Protein AF-A0A8S7C272-F1 (afdb_monomer_lite)

Sequence (92 aa):
MCAMDRRERALISQLHFTHSLGEAISFLKYPVCVRFEDGSFIKENNCFEKLIRSSFNSCDEWFDSLKLECKLQLSRAEIESCSSIYGVNCNN

Radius of gyration: 16.39 Å; chains: 1; bounding box: 43×41×41 Å

Structure (mmCIF, N/CA/C/O backbone):
data_AF-A0A8S7C272-F1
#
_entry.id   AF-A0A8S7C272-F1
#
loop_
_atom_site.group_PDB
_atom_site.id
_atom_site.type_symbol
_atom_site.label_atom_id
_atom_site.label_alt_id
_atom_site.label_comp_id
_atom_site.label_asym_id
_atom_site.label_entity_id
_atom_site.label_seq_id
_atom_site.pdbx_PDB_ins_code
_atom_site.Cartn_x
_atom_site.Cartn_y
_atom_site.Cartn_z
_atom_site.occupancy
_atom_site.B_iso_or_equiv
_atom_site.auth_seq_id
_atom_site.auth_comp_id
_atom_site.auth_asym_id
_atom_site.auth_atom_id
_atom_site.pdbx_PDB_model_num
ATOM 1 N N . MET A 1 1 ? 28.428 -21.168 -24.905 1.00 44.84 1 MET A N 1
ATOM 2 C CA . MET A 1 1 ? 27.586 -20.139 -24.259 1.00 44.84 1 MET A CA 1
ATOM 3 C C . MET A 1 1 ? 26.136 -20.500 -24.518 1.00 44.84 1 MET A C 1
ATOM 5 O O . MET A 1 1 ? 25.696 -20.378 -25.654 1.00 44.84 1 MET A O 1
ATOM 9 N N . CYS A 1 2 ? 25.425 -21.024 -23.520 1.00 56.12 2 CYS A N 1
ATOM 10 C CA . CYS A 1 2 ? 23.990 -21.278 -23.644 1.00 56.12 2 CYS A CA 1
ATOM 11 C C . CYS A 1 2 ? 23.274 -19.924 -23.664 1.00 56.12 2 CYS A C 1
ATOM 13 O O . CYS A 1 2 ? 23.448 -19.123 -22.747 1.00 56.12 2 CYS A O 1
ATOM 15 N N . ALA A 1 3 ? 22.542 -19.631 -24.737 1.00 62.56 3 ALA A N 1
ATOM 16 C CA . ALA A 1 3 ? 21.756 -18.411 -24.826 1.00 62.56 3 ALA A CA 1
ATOM 17 C C . ALA A 1 3 ? 20.606 -18.503 -23.815 1.00 62.56 3 ALA A C 1
ATOM 19 O O . ALA A 1 3 ? 19.691 -19.296 -24.007 1.00 62.56 3 ALA A O 1
ATOM 20 N N . MET A 1 4 ? 20.671 -17.719 -22.735 1.00 67.50 4 MET A N 1
ATOM 21 C CA . MET A 1 4 ? 19.552 -17.599 -21.799 1.00 67.50 4 MET A CA 1
ATOM 22 C C . MET A 1 4 ? 18.309 -17.093 -22.533 1.00 67.50 4 MET A C 1
ATOM 24 O O . MET A 1 4 ? 18.361 -16.113 -23.299 1.00 67.50 4 MET A O 1
ATOM 28 N N . ASP A 1 5 ? 17.190 -17.768 -22.285 1.00 72.31 5 ASP A N 1
ATOM 29 C CA . ASP A 1 5 ? 15.908 -17.454 -22.895 1.00 72.31 5 ASP A CA 1
ATOM 30 C C . ASP A 1 5 ? 15.504 -16.007 -22.551 1.00 72.31 5 ASP A C 1
ATOM 32 O O . ASP A 1 5 ? 15.815 -15.466 -21.484 1.00 72.31 5 ASP A O 1
ATOM 36 N N . ARG A 1 6 ? 14.854 -15.308 -23.486 1.00 65.25 6 ARG A N 1
ATOM 37 C CA . ARG A 1 6 ? 14.403 -13.924 -23.255 1.00 65.25 6 ARG A CA 1
ATOM 38 C C . ARG A 1 6 ? 13.368 -13.844 -22.127 1.00 65.25 6 ARG A C 1
ATOM 40 O O . ARG A 1 6 ? 13.357 -12.847 -21.412 1.00 65.25 6 ARG A O 1
ATOM 47 N N . ARG A 1 7 ? 12.544 -14.882 -21.945 1.00 61.53 7 ARG A N 1
ATOM 48 C CA . ARG A 1 7 ? 11.560 -14.980 -20.854 1.00 61.53 7 ARG A CA 1
ATOM 49 C C . ARG A 1 7 ? 12.242 -15.086 -19.497 1.00 61.53 7 ARG A C 1
ATOM 51 O O . ARG A 1 7 ? 11.835 -14.420 -18.554 1.00 61.53 7 ARG A O 1
ATOM 58 N N . GLU A 1 8 ? 13.316 -15.863 -19.424 1.00 59.81 8 GLU A N 1
ATOM 59 C CA . GLU A 1 8 ? 14.103 -16.043 -18.204 1.00 59.81 8 GLU A CA 1
ATOM 60 C C . GLU A 1 8 ? 14.780 -14.730 -17.780 1.00 59.81 8 GLU A C 1
ATOM 62 O O . GLU A 1 8 ? 14.706 -14.334 -16.620 1.00 59.81 8 GLU A O 1
ATOM 67 N N . ARG A 1 9 ? 15.321 -13.967 -18.741 1.00 58.78 9 ARG A N 1
ATOM 68 C CA . ARG A 1 9 ? 15.852 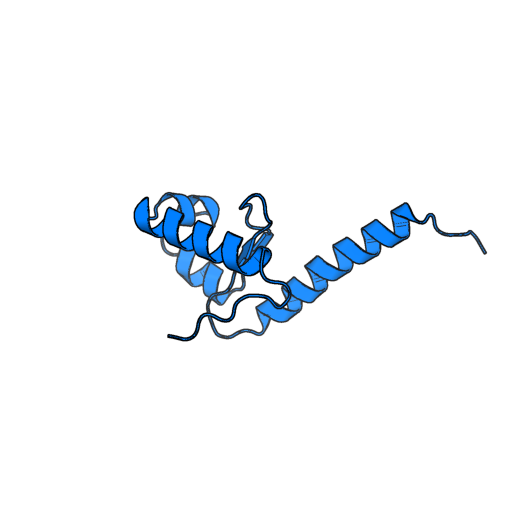-12.616 -18.484 1.00 58.78 9 ARG A CA 1
ATOM 69 C C . ARG A 1 9 ? 14.791 -11.629 -17.991 1.00 58.78 9 ARG A C 1
ATOM 71 O O . ARG A 1 9 ? 15.079 -10.841 -17.094 1.00 58.78 9 ARG A O 1
ATOM 78 N N . ALA A 1 10 ? 13.584 -11.667 -18.556 1.00 60.97 10 ALA A N 1
ATOM 79 C CA . ALA A 1 10 ? 12.488 -10.798 -18.130 1.00 60.97 10 ALA A CA 1
ATOM 80 C C . ALA A 1 10 ? 12.040 -11.106 -16.690 1.00 60.97 10 ALA A C 1
ATOM 82 O O . ALA A 1 10 ? 11.899 -10.184 -15.890 1.00 60.97 10 ALA A O 1
ATOM 83 N N . LEU A 1 11 ? 11.907 -12.389 -16.337 1.00 58.66 11 LEU A N 1
ATOM 84 C CA . LEU A 1 11 ? 11.562 -12.825 -14.979 1.00 58.66 11 LEU A CA 1
ATOM 85 C C . LEU A 1 11 ? 12.624 -12.411 -13.953 1.00 58.66 11 LEU A C 1
ATOM 87 O O . LEU A 1 11 ? 12.287 -11.859 -12.908 1.00 58.66 11 LEU 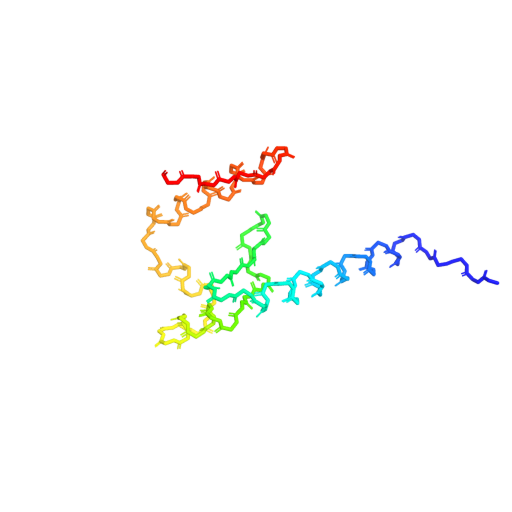A O 1
ATOM 91 N N . ILE A 1 12 ? 13.909 -12.606 -14.270 1.00 61.56 12 ILE A N 1
ATOM 92 C CA . ILE A 1 12 ? 15.019 -12.177 -13.405 1.00 61.56 12 ILE A CA 1
ATOM 93 C C . ILE A 1 12 ? 14.984 -10.657 -13.201 1.00 61.56 12 ILE A C 1
ATOM 95 O O . ILE A 1 12 ? 15.124 -10.184 -12.077 1.00 61.56 12 ILE A O 1
ATOM 99 N N . SER A 1 13 ? 14.743 -9.887 -14.264 1.00 61.12 13 SER A N 1
ATOM 100 C CA . SER A 1 13 ? 14.642 -8.426 -14.184 1.00 61.12 13 SER A CA 1
ATOM 101 C C . SER A 1 13 ? 13.465 -7.956 -13.322 1.00 61.12 13 SER A C 1
ATOM 103 O O . SER A 1 13 ? 13.602 -6.977 -12.592 1.00 61.12 13 SER A O 1
ATOM 105 N N . GLN A 1 14 ? 12.314 -8.628 -13.395 1.00 62.28 14 GLN A N 1
ATOM 106 C CA . GLN A 1 14 ? 11.129 -8.293 -12.598 1.00 62.28 14 GLN A CA 1
ATOM 107 C C . GLN A 1 14 ? 11.324 -8.622 -11.113 1.00 62.28 14 GLN A C 1
ATOM 109 O O . GLN A 1 14 ? 10.992 -7.808 -10.253 1.00 62.28 14 GLN A O 1
ATOM 114 N N . LEU A 1 15 ? 11.920 -9.778 -10.809 1.00 64.94 15 LEU A N 1
ATOM 115 C CA . LEU A 1 15 ? 12.274 -10.170 -9.441 1.00 64.94 15 LEU A CA 1
ATOM 116 C C . LEU A 1 15 ? 13.343 -9.247 -8.842 1.00 64.94 15 LEU A C 1
ATOM 118 O O . LEU A 1 15 ? 13.290 -8.904 -7.663 1.00 64.94 15 LEU A O 1
ATOM 122 N N . HIS A 1 16 ? 14.298 -8.804 -9.660 1.00 68.62 16 HIS A N 1
ATOM 123 C CA . HIS A 1 16 ? 15.304 -7.841 -9.227 1.00 68.62 16 HIS A CA 1
ATOM 124 C C . HIS A 1 16 ? 14.671 -6.487 -8.888 1.00 68.62 16 HIS A C 1
ATOM 126 O O . HIS A 1 16 ? 15.054 -5.863 -7.903 1.00 68.62 16 HIS A O 1
ATOM 132 N N . PHE A 1 17 ? 13.674 -6.038 -9.656 1.00 71.75 17 PHE A N 1
ATOM 133 C CA . PHE A 1 17 ? 12.973 -4.787 -9.372 1.00 71.75 17 PHE A CA 1
ATOM 134 C C . PHE A 1 17 ? 12.249 -4.820 -8.020 1.00 71.75 17 PHE A C 1
ATOM 136 O O . PHE A 1 17 ? 12.430 -3.907 -7.218 1.00 71.75 17 PHE A O 1
ATOM 143 N N . THR A 1 18 ? 11.485 -5.875 -7.722 1.00 69.19 18 THR A N 1
ATOM 144 C CA . THR A 1 18 ? 10.779 -5.991 -6.432 1.00 69.19 18 THR A CA 1
ATOM 145 C C . THR A 1 18 ? 11.742 -6.125 -5.252 1.00 69.19 18 THR A C 1
ATOM 147 O O . THR A 1 18 ? 11.482 -5.576 -4.176 1.00 69.19 18 THR A O 1
ATOM 150 N N . HIS A 1 19 ? 12.887 -6.786 -5.449 1.00 76.06 19 HIS A N 1
ATOM 151 C CA . HIS A 1 19 ? 13.951 -6.848 -4.450 1.00 76.06 19 HIS A CA 1
ATOM 152 C C . HIS A 1 19 ? 14.570 -5.467 -4.187 1.00 76.06 19 HIS A C 1
ATOM 154 O O . HIS A 1 19 ? 14.536 -4.994 -3.051 1.00 76.06 19 HIS A O 1
ATOM 160 N N . SER A 1 20 ? 15.061 -4.789 -5.231 1.00 81.75 20 SER A N 1
ATOM 161 C CA . SER A 1 20 ? 15.693 -3.467 -5.122 1.00 81.75 20 SER A CA 1
ATOM 162 C C . SER A 1 20 ? 14.736 -2.393 -4.606 1.00 81.75 20 SER A C 1
ATOM 164 O O . SER A 1 20 ? 15.134 -1.556 -3.800 1.00 81.75 20 SER A O 1
ATOM 166 N N . LEU A 1 21 ? 13.466 -2.421 -5.019 1.00 85.38 21 LEU A N 1
ATOM 167 C CA . LEU A 1 21 ? 12.442 -1.516 -4.495 1.00 85.38 21 LEU A CA 1
ATOM 168 C C . LEU A 1 21 ? 12.186 -1.780 -3.009 1.00 85.38 21 LEU A C 1
ATOM 170 O O . LEU A 1 21 ? 12.087 -0.845 -2.219 1.00 85.38 21 LEU A O 1
ATOM 174 N N . GLY A 1 22 ? 12.132 -3.054 -2.617 1.00 86.12 22 GLY A N 1
ATOM 175 C CA . GLY A 1 22 ? 12.015 -3.454 -1.222 1.00 86.12 22 GLY A CA 1
ATOM 176 C C . GLY A 1 22 ? 13.161 -2.946 -0.347 1.00 86.12 22 GLY A C 1
ATOM 177 O O . GLY A 1 22 ? 12.916 -2.457 0.753 1.00 86.12 22 GLY A O 1
ATOM 178 N N . GLU A 1 23 ? 14.397 -3.027 -0.838 1.00 88.12 23 GLU A N 1
ATOM 179 C CA . GLU A 1 23 ? 15.558 -2.435 -0.166 1.00 88.12 23 GLU A CA 1
ATOM 180 C C . GLU A 1 23 ? 15.436 -0.911 -0.103 1.00 88.12 23 GLU A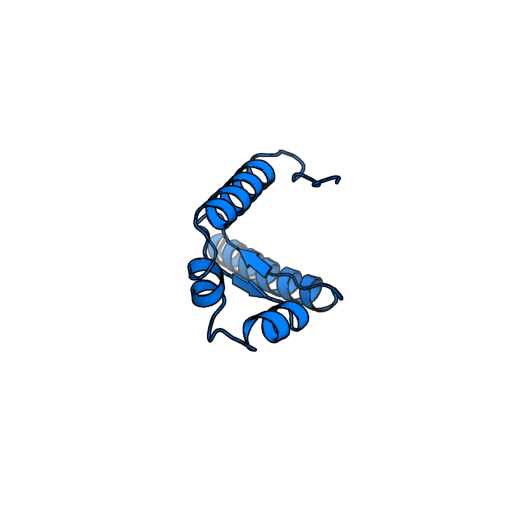 C 1
ATOM 182 O O . GLU A 1 23 ? 15.587 -0.333 0.971 1.00 88.12 23 GLU A O 1
ATOM 187 N N . ALA A 1 24 ? 15.079 -0.253 -1.208 1.00 89.19 24 ALA A N 1
ATOM 188 C CA . ALA A 1 24 ? 14.939 1.199 -1.257 1.00 89.19 24 ALA A CA 1
ATOM 189 C C . ALA A 1 24 ? 13.933 1.730 -0.220 1.00 89.19 24 ALA A C 1
ATOM 191 O O . ALA A 1 24 ? 14.254 2.656 0.528 1.00 89.19 24 ALA A O 1
ATOM 192 N N . ILE A 1 25 ? 12.744 1.121 -0.111 1.00 94.25 25 ILE A N 1
ATOM 193 C CA . ILE A 1 25 ? 11.730 1.572 0.857 1.00 94.25 25 ILE A CA 1
ATOM 194 C C . ILE A 1 25 ? 12.100 1.244 2.309 1.00 94.25 25 ILE A C 1
ATOM 196 O O . ILE A 1 25 ? 11.618 1.909 3.230 1.00 94.25 25 ILE A O 1
ATOM 200 N N . SER A 1 26 ? 12.963 0.248 2.536 1.00 93.56 26 SER A N 1
ATOM 201 C CA . SER A 1 26 ? 13.381 -0.160 3.883 1.00 93.56 26 SER A CA 1
ATOM 202 C C . SER A 1 26 ? 14.205 0.912 4.606 1.00 93.56 26 SER A C 1
ATOM 204 O O . SER A 1 26 ? 14.172 0.985 5.834 1.00 93.56 26 SER A O 1
ATOM 206 N N . PHE A 1 27 ? 14.889 1.785 3.856 1.00 91.94 27 PHE A N 1
ATOM 207 C CA . PHE A 1 27 ? 15.674 2.897 4.401 1.00 91.94 27 PHE A CA 1
ATOM 208 C C . PHE A 1 27 ? 14.835 4.146 4.714 1.00 91.94 27 PHE A C 1
ATOM 210 O O . PHE A 1 27 ? 15.332 5.083 5.347 1.00 91.94 27 PHE A O 1
ATOM 217 N N . LEU A 1 28 ? 13.574 4.194 4.273 1.00 93.56 28 LEU A N 1
ATOM 218 C CA . LEU A 1 28 ? 12.704 5.344 4.497 1.00 93.56 28 LEU A CA 1
ATOM 219 C C . LEU A 1 28 ? 12.234 5.388 5.954 1.00 93.56 28 LEU A C 1
ATOM 221 O O . LEU A 1 28 ? 11.795 4.392 6.521 1.00 93.56 28 LEU A O 1
ATOM 225 N N . LYS A 1 29 ? 12.302 6.579 6.557 1.00 94.25 29 LYS A N 1
ATOM 226 C CA . LYS A 1 29 ? 11.924 6.809 7.964 1.00 94.25 29 LYS A CA 1
ATOM 227 C C . LYS A 1 29 ? 10.414 6.921 8.190 1.00 94.25 29 LYS A C 1
ATOM 229 O O . LYS A 1 29 ? 9.968 6.902 9.334 1.00 94.25 29 LYS A O 1
ATOM 234 N N . TYR A 1 30 ? 9.645 7.085 7.118 1.00 94.44 30 TYR A N 1
ATOM 235 C CA . TYR A 1 30 ? 8.194 7.242 7.160 1.00 94.44 30 TYR A CA 1
ATOM 236 C C . TYR A 1 30 ? 7.501 5.918 6.814 1.00 94.44 30 TYR A C 1
ATOM 238 O O . TYR A 1 30 ? 8.105 5.103 6.116 1.00 94.44 30 TYR A O 1
ATOM 246 N N . PRO A 1 31 ? 6.260 5.681 7.275 1.00 95.19 31 PRO A N 1
ATOM 247 C CA . PRO A 1 31 ? 5.465 4.530 6.854 1.00 95.19 31 PRO A CA 1
ATOM 248 C C . PRO A 1 31 ? 5.282 4.510 5.334 1.00 95.19 31 PRO A C 1
ATOM 250 O O . PRO A 1 31 ? 4.746 5.460 4.767 1.00 95.19 31 PRO A O 1
ATOM 253 N N . VAL A 1 32 ? 5.723 3.435 4.682 1.00 95.25 32 VAL A N 1
ATOM 254 C CA . VAL A 1 32 ? 5.594 3.246 3.233 1.00 95.25 32 VAL A CA 1
ATOM 255 C C . VAL A 1 32 ? 5.116 1.833 2.932 1.00 95.25 32 VAL A C 1
ATOM 257 O O . VAL A 1 32 ? 5.601 0.865 3.519 1.00 95.25 32 VAL A O 1
ATOM 260 N N . CYS A 1 33 ? 4.202 1.734 1.971 1.00 94.44 33 CYS A N 1
ATOM 261 C CA . CYS A 1 33 ? 3.803 0.488 1.336 1.00 94.44 33 CYS A CA 1
ATOM 262 C C . CYS A 1 33 ? 3.841 0.641 -0.190 1.00 94.44 33 CYS A C 1
ATOM 264 O O . CYS A 1 33 ? 3.853 1.752 -0.719 1.00 94.44 33 CYS A O 1
ATOM 266 N N . VAL A 1 34 ? 3.895 -0.489 -0.882 1.00 92.12 34 VAL A N 1
ATOM 267 C CA . VAL A 1 34 ? 3.903 -0.609 -2.335 1.00 92.12 34 VAL A CA 1
ATOM 268 C C . VAL A 1 34 ? 2.764 -1.536 -2.716 1.00 92.12 34 VAL A C 1
ATOM 270 O O . VAL A 1 34 ? 2.636 -2.629 -2.155 1.00 92.12 34 VAL A O 1
ATOM 273 N N . ARG A 1 35 ? 1.959 -1.101 -3.682 1.00 92.00 35 ARG A N 1
ATOM 274 C CA . ARG A 1 35 ? 0.834 -1.860 -4.219 1.00 92.00 35 ARG A CA 1
ATOM 275 C C . ARG A 1 35 ? 0.975 -2.042 -5.726 1.00 92.00 35 ARG A C 1
ATOM 277 O O . ARG A 1 35 ? 1.615 -1.220 -6.382 1.00 92.00 35 ARG A O 1
ATOM 284 N N . PHE A 1 36 ? 0.407 -3.121 -6.256 1.00 87.94 36 PHE A N 1
ATOM 285 C CA . PHE A 1 36 ? 0.251 -3.306 -7.699 1.00 87.94 36 PHE A CA 1
ATOM 286 C C . PHE A 1 36 ? -0.959 -2.523 -8.216 1.00 87.94 36 PHE A C 1
ATOM 288 O O . PHE A 1 36 ? -1.800 -2.063 -7.447 1.00 87.94 36 PHE A O 1
ATOM 295 N N . GLU A 1 37 ? -1.055 -2.400 -9.542 1.00 84.38 37 GLU A N 1
ATOM 296 C CA . GLU A 1 37 ? -2.176 -1.742 -10.229 1.00 84.38 37 GLU A CA 1
ATOM 297 C C . GLU A 1 37 ? -3.537 -2.390 -9.926 1.00 84.38 37 GLU A C 1
ATOM 299 O O . GLU A 1 37 ? -4.565 -1.723 -9.992 1.00 84.38 37 GLU A O 1
ATOM 304 N N . ASP A 1 38 ? -3.554 -3.675 -9.560 1.00 88.56 38 ASP A N 1
ATOM 305 C CA . ASP A 1 38 ? -4.760 -4.387 -9.122 1.00 88.56 38 ASP A CA 1
ATOM 306 C C . ASP A 1 38 ? -5.157 -4.086 -7.663 1.00 88.56 38 ASP A C 1
ATOM 308 O O . ASP A 1 38 ? -6.158 -4.602 -7.167 1.00 88.56 38 ASP A O 1
ATOM 312 N N . GLY A 1 39 ? -4.381 -3.248 -6.971 1.00 89.31 39 GLY A N 1
ATOM 313 C CA . GLY A 1 39 ? -4.585 -2.870 -5.580 1.00 89.31 39 GLY A CA 1
ATOM 314 C C . GLY A 1 39 ? -3.992 -3.847 -4.563 1.00 89.31 39 GLY A C 1
ATOM 315 O O . GLY A 1 39 ? -4.112 -3.594 -3.363 1.00 89.31 39 GLY A O 1
ATOM 316 N N . SER A 1 40 ? -3.336 -4.932 -4.979 1.00 91.75 40 SER A N 1
ATOM 317 C CA . SER A 1 40 ? -2.703 -5.867 -4.041 1.00 91.75 40 SER A CA 1
ATOM 318 C C . SER A 1 40 ? -1.473 -5.252 -3.367 1.00 91.75 40 SER A C 1
ATOM 320 O O . SER A 1 40 ? -0.685 -4.552 -4.005 1.00 91.75 40 SER A O 1
ATOM 322 N N . PHE A 1 41 ? -1.289 -5.498 -2.066 1.00 92.75 41 PHE A N 1
ATOM 323 C CA . PHE A 1 41 ? -0.078 -5.093 -1.345 1.00 92.75 41 PHE A CA 1
ATOM 324 C C . PHE A 1 41 ? 1.085 -6.032 -1.676 1.00 92.75 41 PHE A C 1
ATOM 326 O O . PHE A 1 41 ? 0.971 -7.250 -1.572 1.00 92.75 41 PHE A O 1
ATOM 333 N N . ILE A 1 42 ? 2.222 -5.452 -2.056 1.00 90.88 42 ILE A N 1
ATOM 334 C CA . ILE A 1 42 ? 3.429 -6.190 -2.454 1.00 90.88 42 ILE A CA 1
ATOM 335 C C . ILE A 1 42 ? 4.466 -6.161 -1.341 1.00 90.88 42 ILE A C 1
ATOM 337 O O . ILE A 1 42 ? 5.164 -7.148 -1.097 1.00 90.88 42 ILE A O 1
ATOM 341 N N . LYS A 1 43 ? 4.644 -4.982 -0.737 1.00 92.31 43 LYS A N 1
ATOM 342 C CA . LYS A 1 43 ? 5.689 -4.750 0.252 1.00 92.31 43 LYS A CA 1
ATOM 343 C C . LYS A 1 43 ? 5.391 -3.537 1.111 1.00 92.31 43 LYS A C 1
ATOM 345 O O . LYS A 1 43 ? 4.912 -2.521 0.620 1.00 92.31 43 LYS A O 1
ATOM 350 N N . GLU A 1 44 ? 5.796 -3.607 2.360 1.00 94.31 44 GLU A N 1
ATOM 351 C CA . GLU A 1 44 ? 5.762 -2.522 3.323 1.00 94.31 44 GLU A CA 1
ATOM 352 C C . GLU A 1 44 ? 7.114 -2.400 4.023 1.00 94.31 44 GLU A C 1
ATOM 354 O O . GLU A 1 44 ? 7.908 -3.344 4.062 1.00 94.31 44 GLU A O 1
ATOM 359 N N . ASN A 1 45 ? 7.409 -1.216 4.554 1.00 95.81 45 ASN A N 1
ATOM 360 C CA . ASN A 1 45 ? 8.581 -1.036 5.399 1.00 95.81 45 ASN A CA 1
ATOM 361 C C . ASN A 1 45 ? 8.247 -1.244 6.883 1.00 95.81 45 ASN A C 1
ATOM 363 O O . ASN A 1 45 ? 7.093 -1.193 7.306 1.00 95.81 45 ASN A O 1
ATOM 367 N N . ASN A 1 46 ? 9.289 -1.411 7.699 1.00 95.12 46 ASN A N 1
ATOM 368 C CA . ASN A 1 46 ? 9.152 -1.675 9.136 1.00 95.12 46 ASN A CA 1
ATOM 369 C C . ASN A 1 46 ? 8.351 -0.589 9.878 1.00 95.12 46 ASN A C 1
ATOM 371 O O . ASN A 1 46 ? 7.722 -0.865 10.898 1.00 95.12 46 ASN A O 1
ATOM 375 N N . CYS A 1 47 ? 8.403 0.664 9.412 1.00 95.75 47 CYS A N 1
ATOM 376 C CA . CYS A 1 47 ? 7.635 1.763 9.994 1.00 95.75 47 CYS A CA 1
ATOM 377 C C . CYS A 1 47 ? 6.132 1.584 9.753 1.00 95.75 47 CYS A C 1
ATOM 379 O O . CYS A 1 47 ? 5.342 1.777 10.675 1.00 95.75 47 CYS A O 1
ATOM 381 N N . PHE A 1 48 ? 5.750 1.194 8.536 1.00 96.25 48 PHE A N 1
ATOM 382 C CA . PHE A 1 48 ? 4.368 0.903 8.178 1.00 96.25 48 PHE A CA 1
ATOM 383 C C . PHE A 1 48 ? 3.853 -0.343 8.890 1.00 96.25 48 PHE A C 1
ATOM 385 O O . PHE A 1 48 ? 2.799 -0.285 9.516 1.00 96.25 48 PHE A O 1
ATOM 392 N N . GLU A 1 49 ? 4.629 -1.428 8.886 1.00 95.00 49 GLU A N 1
ATOM 393 C CA . GLU A 1 49 ? 4.271 -2.662 9.587 1.00 95.00 49 GLU A CA 1
ATOM 394 C C . GLU A 1 49 ? 3.971 -2.387 11.068 1.00 95.00 49 GLU A C 1
ATOM 396 O O . GLU A 1 49 ? 2.905 -2.743 11.565 1.00 95.00 49 GLU A O 1
ATOM 401 N N . LYS A 1 50 ? 4.861 -1.680 11.776 1.00 94.62 50 LYS A N 1
ATOM 402 C CA . LYS A 1 50 ? 4.653 -1.328 13.192 1.00 94.62 50 LYS A CA 1
ATOM 403 C C . LYS A 1 50 ? 3.403 -0.484 13.422 1.00 94.62 50 LYS A C 1
ATOM 405 O O . LYS A 1 50 ? 2.752 -0.646 14.452 1.00 94.62 50 LYS A O 1
ATOM 410 N N . LEU A 1 51 ? 3.086 0.415 12.490 1.00 93.94 51 LEU A N 1
ATOM 411 C CA . LEU A 1 51 ? 1.896 1.255 12.572 1.00 93.94 51 LEU A CA 1
ATOM 412 C C . LEU A 1 51 ? 0.628 0.391 12.533 1.00 93.94 51 LEU A C 1
ATOM 414 O O . LEU A 1 51 ? -0.231 0.522 13.407 1.00 93.94 51 LEU A O 1
ATOM 418 N N . ILE A 1 52 ? 0.536 -0.528 11.567 1.00 94.75 52 ILE A N 1
ATOM 419 C CA . ILE A 1 52 ? -0.680 -1.322 11.349 1.00 94.75 52 ILE A CA 1
ATOM 420 C C . ILE A 1 52 ? -0.804 -2.518 12.302 1.00 94.75 52 ILE A C 1
ATOM 422 O O . ILE A 1 52 ? -1.902 -2.796 12.780 1.00 94.75 52 ILE A O 1
ATOM 426 N N . ARG A 1 53 ? 0.307 -3.183 12.657 1.00 90.69 53 ARG A N 1
ATOM 427 C CA . ARG A 1 53 ? 0.321 -4.401 13.496 1.00 90.69 53 ARG A CA 1
ATOM 4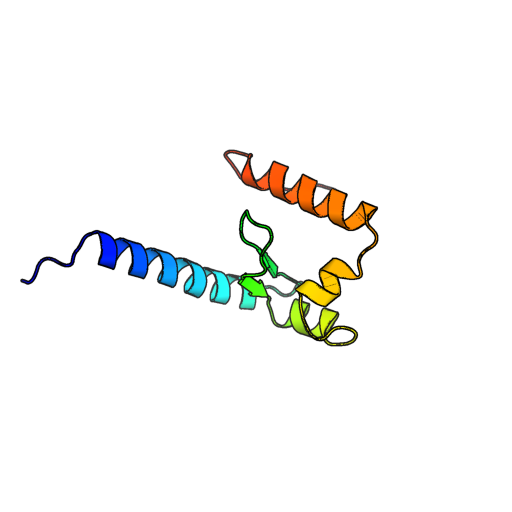28 C C . ARG A 1 53 ? -0.187 -4.177 14.914 1.00 90.69 53 ARG A C 1
ATOM 430 O O . ARG A 1 53 ? -0.508 -5.135 15.606 1.00 90.69 53 ARG A O 1
ATOM 437 N N . SER A 1 54 ? -0.272 -2.919 15.341 1.00 89.62 54 SER A N 1
ATOM 438 C CA . SER A 1 54 ? -0.906 -2.548 16.605 1.00 89.62 54 SER A CA 1
ATOM 439 C C . SER A 1 54 ? -2.390 -2.930 16.665 1.00 89.62 54 SER A C 1
ATOM 441 O O . SER A 1 54 ? -2.908 -3.158 17.754 1.00 89.62 54 SER A O 1
ATOM 443 N N . SER A 1 55 ? -3.066 -2.976 15.511 1.00 94.81 55 SER A N 1
ATOM 444 C CA . SER A 1 55 ? -4.527 -3.100 15.419 1.00 94.81 55 SER A CA 1
ATOM 445 C C . SER A 1 55 ? -5.003 -4.112 14.370 1.00 94.81 55 SER A C 1
ATOM 447 O O . SER A 1 55 ? -6.158 -4.520 14.426 1.00 94.81 55 SER A O 1
ATOM 449 N N . PHE A 1 56 ? -4.143 -4.524 13.432 1.00 96.56 56 PHE A N 1
ATOM 450 C CA . PHE A 1 56 ? -4.510 -5.357 12.282 1.00 96.56 56 PHE A CA 1
ATOM 451 C C . PHE A 1 56 ? -3.467 -6.450 12.019 1.00 96.56 56 PHE A C 1
ATOM 453 O O . PHE A 1 56 ? -2.271 -6.263 12.252 1.00 96.56 56 PHE A O 1
ATOM 460 N N . ASN A 1 57 ? -3.899 -7.595 11.487 1.00 93.94 57 ASN A N 1
ATOM 461 C CA . ASN A 1 57 ? -3.029 -8.735 11.184 1.00 93.94 57 ASN A CA 1
ATOM 462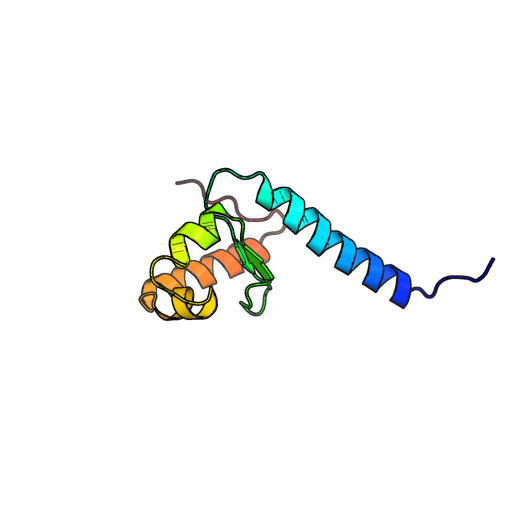 C C . ASN A 1 57 ? -2.449 -8.698 9.764 1.00 93.94 57 ASN A C 1
ATOM 464 O O . ASN A 1 57 ? -1.573 -9.504 9.443 1.00 93.94 57 ASN A O 1
ATOM 468 N N . SER A 1 58 ? -2.925 -7.801 8.904 1.00 93.31 58 SER A N 1
ATOM 469 C CA . SER A 1 58 ? -2.447 -7.652 7.527 1.00 93.31 58 SER A CA 1
ATOM 470 C C . SER A 1 58 ? -2.699 -6.241 6.989 1.00 93.31 58 SER A C 1
ATOM 472 O O . SER A 1 58 ? -3.514 -5.494 7.538 1.00 93.31 58 SER A O 1
ATOM 474 N N . CYS A 1 59 ? -2.004 -5.888 5.905 1.00 95.00 59 CYS A N 1
ATOM 475 C CA . CYS A 1 59 ? -2.243 -4.649 5.162 1.00 95.00 59 CYS A CA 1
ATOM 476 C C . CYS A 1 59 ? -3.657 -4.609 4.567 1.00 95.00 59 CYS A C 1
ATOM 478 O O . CYS A 1 59 ? -4.296 -3.561 4.616 1.00 95.00 59 CYS A O 1
ATOM 480 N N . ASP A 1 60 ? -4.164 -5.740 4.071 1.00 94.50 60 ASP A N 1
ATOM 481 C CA . ASP A 1 60 ? -5.519 -5.839 3.522 1.00 94.50 60 ASP A CA 1
ATOM 482 C C . ASP A 1 60 ? -6.578 -5.574 4.596 1.00 94.50 60 ASP A C 1
ATOM 484 O O . ASP A 1 60 ? -7.454 -4.738 4.401 1.00 94.50 60 ASP A O 1
ATOM 488 N N . GLU A 1 61 ? -6.442 -6.188 5.776 1.00 95.81 61 GLU A N 1
ATOM 489 C CA . GLU A 1 61 ? -7.353 -5.955 6.905 1.00 95.81 61 GLU A CA 1
ATOM 490 C C . GLU A 1 61 ? -7.344 -4.483 7.350 1.00 95.81 61 GLU A C 1
ATOM 492 O O . GLU A 1 61 ? -8.400 -3.891 7.591 1.00 95.81 61 GLU A O 1
ATOM 497 N N . TRP A 1 62 ? -6.158 -3.864 7.409 1.00 95.88 62 TRP A N 1
ATOM 498 C CA . TRP A 1 62 ? -6.036 -2.432 7.676 1.00 95.88 62 TRP A CA 1
ATOM 499 C C . TRP A 1 62 ? -6.752 -1.600 6.607 1.00 95.88 62 TRP A C 1
ATOM 501 O O . TRP A 1 62 ? -7.557 -0.732 6.952 1.00 95.88 62 TRP A O 1
ATOM 511 N N . PHE A 1 63 ? -6.493 -1.863 5.326 1.00 95.31 63 PHE A N 1
ATOM 512 C CA . PHE A 1 63 ? -7.083 -1.102 4.229 1.00 95.31 63 PHE A CA 1
ATOM 513 C C . PHE A 1 63 ? -8.606 -1.251 4.214 1.00 95.31 63 PHE A C 1
ATOM 515 O O . PHE A 1 63 ? -9.322 -0.257 4.097 1.00 95.31 63 PHE A O 1
ATOM 522 N N . ASP A 1 64 ? -9.120 -2.460 4.431 1.00 95.25 64 ASP A N 1
ATOM 523 C CA . ASP A 1 64 ? -10.552 -2.739 4.474 1.00 95.25 64 ASP A CA 1
ATOM 524 C C . ASP A 1 64 ? -11.267 -2.039 5.627 1.00 95.25 64 ASP A C 1
ATOM 526 O O . ASP A 1 64 ? -12.406 -1.592 5.442 1.00 95.25 64 ASP A O 1
ATOM 530 N N . SER A 1 65 ? -10.586 -1.867 6.765 1.00 96.06 65 SER A N 1
ATOM 531 C CA . SER A 1 65 ? -11.102 -1.141 7.930 1.00 96.06 65 SER A CA 1
ATOM 532 C C . SER A 1 65 ? -11.298 0.362 7.689 1.00 96.06 65 SER A C 1
ATOM 534 O O . SER A 1 65 ? -12.032 1.022 8.433 1.00 96.06 65 SER A O 1
ATOM 536 N N . LEU A 1 66 ? -10.664 0.927 6.653 1.00 95.69 66 LEU A N 1
ATOM 537 C CA . LEU A 1 66 ? -10.809 2.339 6.319 1.00 95.69 66 LEU A CA 1
ATOM 538 C C . LEU A 1 66 ? -12.249 2.651 5.899 1.00 95.69 66 LEU A C 1
ATOM 540 O O . LEU A 1 66 ? -12.931 1.870 5.225 1.00 95.69 66 LEU A O 1
ATOM 544 N N . LYS A 1 67 ? -12.701 3.864 6.237 1.00 97.69 67 LYS A N 1
ATOM 545 C CA . LYS A 1 67 ? -13.965 4.399 5.717 1.00 97.69 67 LYS A CA 1
ATOM 546 C C . LYS A 1 67 ? -13.945 4.364 4.189 1.00 97.69 67 LYS A C 1
ATOM 548 O O . LYS A 1 67 ? -12.919 4.652 3.575 1.00 97.69 67 LYS A O 1
ATOM 553 N N . LEU A 1 68 ? -15.100 4.075 3.586 1.00 96.19 68 LEU A N 1
ATOM 554 C CA . LEU A 1 68 ? -15.248 3.982 2.130 1.00 96.19 68 LEU A CA 1
ATOM 555 C C . LEU A 1 68 ? -14.690 5.215 1.401 1.00 96.19 68 LEU A C 1
ATOM 557 O O . LEU A 1 68 ? -13.958 5.061 0.432 1.00 96.19 68 LEU A O 1
ATOM 561 N N . GLU A 1 69 ? -14.967 6.415 1.916 1.00 97.19 69 GLU A N 1
ATOM 562 C CA . GLU A 1 69 ? -14.454 7.680 1.372 1.00 97.19 69 GLU A CA 1
ATOM 563 C C . GLU A 1 69 ? -12.919 7.692 1.272 1.00 97.19 69 GLU A C 1
ATOM 565 O O . GLU A 1 69 ? -12.364 8.030 0.232 1.00 97.19 69 GLU A O 1
ATOM 570 N N . CYS A 1 70 ? -12.222 7.257 2.328 1.00 96.19 70 CYS A N 1
ATOM 571 C CA . CYS A 1 70 ? -10.760 7.213 2.350 1.00 96.19 70 CYS A CA 1
ATOM 572 C C . CYS A 1 70 ? -10.215 6.208 1.333 1.00 96.19 70 CYS A C 1
ATOM 574 O O . CYS A 1 70 ? -9.243 6.507 0.644 1.00 96.19 70 CYS A O 1
ATOM 576 N N . LYS A 1 71 ? -10.856 5.038 1.202 1.00 94.75 71 LYS A N 1
ATOM 577 C CA . LYS A 1 71 ? -10.470 4.038 0.195 1.00 94.75 71 LYS A CA 1
ATOM 578 C C . LYS A 1 71 ? -10.596 4.601 -1.217 1.00 94.75 71 LYS A C 1
ATOM 580 O O . LYS A 1 71 ? -9.661 4.485 -1.999 1.00 94.75 71 LYS A O 1
ATOM 585 N N . LEU A 1 72 ? -11.713 5.266 -1.519 1.00 94.56 72 LEU A N 1
ATOM 586 C CA . LEU A 1 72 ? -11.944 5.884 -2.826 1.00 94.56 72 LEU A CA 1
ATOM 587 C C . LEU A 1 72 ? -10.933 6.996 -3.127 1.00 94.56 72 LEU A C 1
ATOM 589 O O . LEU A 1 72 ? -10.439 7.075 -4.249 1.00 94.56 72 LEU A O 1
ATOM 593 N N . GLN A 1 73 ? -10.597 7.828 -2.139 1.00 95.00 73 GLN A N 1
ATOM 594 C CA . GLN A 1 73 ? -9.587 8.878 -2.293 1.00 95.00 73 GLN A CA 1
ATOM 595 C C . GLN A 1 73 ? -8.196 8.301 -2.575 1.00 95.00 73 GLN A C 1
ATOM 597 O O . GLN A 1 73 ? -7.531 8.762 -3.501 1.00 95.00 73 GLN A O 1
ATOM 602 N N . LEU A 1 74 ? -7.781 7.275 -1.825 1.00 93.12 74 LEU A N 1
ATOM 603 C CA . LEU A 1 74 ? -6.503 6.594 -2.046 1.00 93.12 74 LEU A CA 1
ATOM 604 C C . LEU A 1 74 ? -6.456 5.943 -3.429 1.00 93.12 74 LEU A C 1
ATOM 606 O O . LEU A 1 74 ? -5.532 6.216 -4.186 1.00 93.12 74 LEU A O 1
ATOM 610 N N . SER A 1 75 ? -7.481 5.175 -3.804 1.00 91.25 75 SER A N 1
ATOM 611 C CA . SER A 1 75 ? -7.532 4.523 -5.117 1.00 91.25 75 SER A CA 1
ATOM 612 C C . SER A 1 75 ? -7.561 5.520 -6.271 1.00 91.25 75 SER A C 1
ATOM 614 O O . SER A 1 75 ? -6.923 5.298 -7.296 1.00 91.25 75 SER A O 1
ATOM 616 N N . ARG A 1 76 ? -8.255 6.652 -6.116 1.00 91.31 76 ARG A N 1
ATOM 617 C CA . ARG A 1 76 ? -8.230 7.717 -7.120 1.00 91.31 76 ARG A CA 1
ATOM 618 C C . ARG A 1 76 ? -6.831 8.315 -7.269 1.00 91.31 76 ARG A C 1
ATOM 620 O O . ARG A 1 76 ? -6.368 8.461 -8.396 1.00 91.31 76 ARG A O 1
ATOM 627 N N . ALA A 1 77 ? -6.163 8.626 -6.159 1.00 89.81 77 ALA A N 1
ATOM 628 C CA . ALA A 1 77 ? -4.804 9.161 -6.178 1.00 89.81 77 ALA A CA 1
ATOM 629 C C . ALA A 1 77 ? -3.798 8.158 -6.773 1.00 89.81 77 ALA A C 1
ATOM 631 O O . ALA A 1 77 ? -2.917 8.551 -7.536 1.00 89.81 77 ALA A O 1
ATOM 632 N N . GLU A 1 78 ? -3.954 6.864 -6.478 1.00 90.00 78 GLU A N 1
ATOM 633 C CA . GLU A 1 78 ? -3.170 5.780 -7.082 1.00 90.00 78 GLU A CA 1
ATOM 634 C C . GLU A 1 78 ? -3.351 5.756 -8.608 1.00 90.00 78 GLU A C 1
ATOM 636 O O . GLU A 1 78 ? -2.363 5.826 -9.338 1.00 90.00 78 GLU A O 1
ATOM 641 N N . ILE A 1 79 ? -4.597 5.754 -9.101 1.00 88.44 79 ILE A N 1
ATOM 642 C CA . ILE A 1 79 ? -4.904 5.756 -10.544 1.00 88.44 79 ILE A CA 1
ATOM 643 C C . ILE A 1 79 ? -4.330 6.998 -11.234 1.00 88.44 79 ILE A C 1
ATOM 645 O O . ILE A 1 79 ? -3.722 6.885 -12.300 1.00 88.44 79 ILE A O 1
ATOM 649 N N . GLU A 1 80 ? -4.509 8.180 -10.642 1.00 88.44 80 GLU A N 1
ATOM 650 C CA . GLU A 1 80 ? -3.980 9.438 -11.180 1.00 88.44 80 GLU A CA 1
ATOM 651 C C . GLU A 1 80 ? -2.441 9.421 -11.227 1.00 88.44 80 GLU A C 1
ATOM 653 O O . GLU A 1 80 ? -1.853 9.845 -12.224 1.00 88.44 80 GLU A O 1
ATOM 658 N N . SER A 1 81 ? -1.785 8.863 -10.202 1.00 84.56 81 SER A N 1
ATOM 659 C CA . SER A 1 81 ? -0.326 8.718 -10.156 1.00 84.56 81 SER A CA 1
ATOM 660 C C . SER A 1 81 ? 0.204 7.742 -11.206 1.00 84.56 81 SER A C 1
ATOM 662 O O . SER A 1 81 ? 1.128 8.089 -11.942 1.00 84.56 81 SER A O 1
ATOM 664 N N . CYS A 1 82 ? -0.421 6.569 -11.342 1.00 81.75 82 CYS A N 1
ATOM 665 C CA . CYS A 1 82 ? -0.052 5.556 -12.335 1.00 81.75 82 CYS A CA 1
ATOM 666 C C . CYS A 1 82 ? -0.325 6.005 -13.778 1.00 81.75 82 CYS A C 1
ATOM 668 O O . CYS A 1 82 ? 0.401 5.621 -14.691 1.00 81.75 82 CYS A O 1
ATOM 670 N N . SER A 1 83 ? -1.351 6.834 -13.993 1.00 81.38 83 SER A N 1
ATOM 671 C CA . SER A 1 83 ? -1.704 7.354 -15.323 1.00 81.38 83 SER A CA 1
ATOM 672 C C . SER A 1 83 ? -0.837 8.543 -15.756 1.00 81.38 83 SER A C 1
ATOM 674 O O . SER A 1 83 ? -0.857 8.931 -16.926 1.00 81.38 83 SER A O 1
ATOM 676 N N . SER A 1 84 ? -0.085 9.152 -14.833 1.00 78.31 84 SER A N 1
ATOM 677 C CA . SER A 1 84 ? 0.814 10.265 -15.134 1.00 78.31 84 SER A CA 1
ATOM 678 C C . SER A 1 84 ? 2.127 9.773 -15.735 1.00 78.31 84 SER A C 1
ATOM 680 O O . SER A 1 84 ? 2.815 8.931 -15.165 1.00 78.31 84 SER A O 1
ATOM 682 N N . ILE A 1 85 ? 2.536 10.389 -16.848 1.00 66.44 85 ILE A N 1
ATOM 683 C CA . ILE A 1 85 ? 3.788 10.088 -17.570 1.00 66.44 85 ILE A CA 1
ATOM 684 C C . ILE A 1 85 ? 5.033 10.262 -16.675 1.00 66.44 85 ILE A C 1
ATOM 686 O O . ILE A 1 85 ? 6.071 9.658 -16.940 1.00 66.44 85 ILE A O 1
ATOM 690 N N . TYR A 1 86 ? 4.935 11.061 -15.608 1.00 63.12 86 TYR A N 1
ATOM 691 C CA . TYR A 1 86 ? 6.050 11.378 -14.709 1.00 63.12 86 TYR A CA 1
ATOM 692 C C . TYR A 1 86 ? 5.853 10.883 -13.264 1.00 63.12 86 TYR A C 1
ATOM 694 O O . TYR A 1 86 ? 6.731 11.114 -12.436 1.00 63.12 86 TYR A O 1
ATOM 702 N N . GLY A 1 87 ? 4.734 10.207 -12.957 1.00 59.62 87 GLY A N 1
ATOM 703 C CA . GLY A 1 87 ? 4.285 9.956 -11.582 1.00 59.62 87 GLY A CA 1
ATOM 704 C C . GLY A 1 87 ? 3.799 11.250 -10.917 1.00 59.62 87 GLY A C 1
ATOM 705 O O . GLY A 1 87 ? 4.399 12.314 -11.076 1.00 59.62 87 GLY A O 1
ATOM 706 N N . VAL A 1 88 ? 2.659 11.225 -10.226 1.00 60.28 88 VAL A N 1
ATOM 707 C CA . VAL A 1 88 ? 2.140 12.445 -9.578 1.00 60.28 88 VAL A CA 1
ATOM 708 C C . VAL A 1 88 ? 2.849 12.660 -8.239 1.00 60.28 88 VAL A C 1
ATOM 710 O O . VAL A 1 88 ? 2.864 11.777 -7.386 1.00 60.28 88 VAL A O 1
ATOM 713 N N . ASN A 1 89 ? 3.410 13.858 -8.048 1.00 55.91 89 ASN A N 1
ATOM 714 C CA . ASN A 1 89 ? 3.839 14.373 -6.749 1.00 55.91 89 ASN A CA 1
ATOM 715 C C . ASN A 1 89 ? 2.682 15.173 -6.135 1.00 55.91 89 ASN A C 1
ATOM 717 O O . ASN A 1 89 ? 2.300 16.219 -6.665 1.00 55.91 89 ASN A O 1
ATOM 721 N N . CYS A 1 90 ? 2.116 14.683 -5.037 1.00 58.06 90 CYS A N 1
ATOM 722 C CA . CYS A 1 90 ? 1.065 15.381 -4.307 1.00 58.06 90 CYS A CA 1
ATOM 723 C C . CYS A 1 90 ? 1.699 16.528 -3.501 1.00 58.06 90 CYS A C 1
ATOM 725 O O . CYS A 1 90 ? 2.190 16.309 -2.395 1.00 58.06 90 CYS A O 1
ATOM 727 N N . ASN A 1 91 ? 1.724 17.746 -4.048 1.00 49.84 91 ASN A N 1
ATOM 728 C CA . ASN A 1 91 ? 2.003 18.936 -3.242 1.00 49.84 91 ASN A CA 1
ATOM 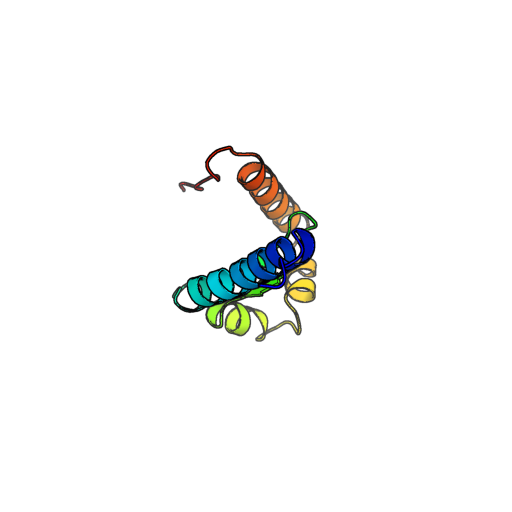729 C C . ASN A 1 91 ? 0.757 19.272 -2.405 1.00 49.84 91 ASN A C 1
ATOM 731 O O . ASN A 1 91 ? -0.334 19.383 -2.966 1.00 49.84 91 ASN A O 1
ATOM 735 N N . ASN A 1 92 ? 0.949 19.413 -1.088 1.00 42.16 92 ASN A N 1
ATOM 736 C CA . ASN A 1 92 ? -0.032 19.976 -0.148 1.00 42.16 92 ASN A CA 1
ATOM 737 C C . ASN A 1 92 ? -0.389 21.424 -0.494 1.00 42.16 92 ASN A C 1
ATOM 739 O O . ASN A 1 92 ? 0.543 22.178 -0.863 1.00 42.16 92 ASN A O 1
#

Secondary structure (DSSP, 8-state):
-----HHHHHHHHHHHHHHHHHHHHHT-SS--EEE-TTS-EEEE-HHHHHHHHTT-SSHHHHHHHS-HHHHHHHHHHHHHHHHSTT------

Foldseek 3Di:
DPPPDPVNVVVVVVVVVLVVVQVVQQPDPAWDWDADLVRHTSDTYPNVCVVAVVPDPDPVRVLVPDDPVVNVVVNVLVVVQVPDPVGDDDDD

pLDDT: mean 83.12, std 14.98, range [42.16, 97.69]

Organism: Escherichia coli (NCBI:txid562)